Protein AF-A0A662I8N8-F1 (afdb_monomer_lite)

Radius of gyration: 15.57 Å; chains: 1; bounding box: 32×24×42 Å

pLDDT: mean 83.4, std 11.87, range [41.12, 94.44]

Structure (mmCIF, N/CA/C/O backbone):
data_AF-A0A662I8N8-F1
#
_entry.id   AF-A0A662I8N8-F1
#
loop_
_atom_site.group_PDB
_atom_site.id
_atom_site.type_symbol
_atom_site.label_atom_id
_atom_site.label_alt_id
_atom_site.label_comp_id
_atom_site.label_asym_id
_atom_site.label_entity_id
_atom_site.label_seq_id
_atom_site.pdbx_PDB_ins_code
_atom_site.Cartn_x
_atom_site.Cartn_y
_atom_site.Cartn_z
_atom_site.occupancy
_atom_site.B_iso_or_equiv
_atom_site.auth_seq_id
_atom_site.auth_comp_id
_atom_site.auth_asym_id
_atom_site.auth_atom_id
_atom_site.pdbx_PDB_model_num
ATOM 1 N N . MET A 1 1 ? -22.738 3.566 -21.095 1.00 43.31 1 MET A N 1
ATOM 2 C CA . MET A 1 1 ? -21.474 2.803 -21.013 1.00 43.31 1 MET A CA 1
ATOM 3 C C . MET A 1 1 ? -21.484 2.087 -19.686 1.00 43.31 1 MET A C 1
ATOM 5 O O . MET A 1 1 ? -21.559 2.739 -18.653 1.00 43.31 1 MET A O 1
ATOM 9 N N . GLU A 1 2 ? -21.615 0.772 -19.759 1.00 41.12 2 GLU A N 1
ATOM 10 C CA . GLU A 1 2 ? -22.069 -0.091 -18.676 1.00 41.12 2 GLU A CA 1
ATOM 11 C C . GLU A 1 2 ? -21.098 -0.085 -17.496 1.00 41.12 2 GLU A C 1
ATOM 13 O O . GLU A 1 2 ? -19.878 -0.128 -17.664 1.00 41.12 2 GLU A O 1
ATOM 18 N N . ALA A 1 3 ? -21.667 -0.014 -16.294 1.00 50.47 3 ALA A N 1
ATOM 19 C CA . ALA A 1 3 ? -20.958 -0.217 -15.049 1.00 50.47 3 ALA A CA 1
ATOM 20 C C . ALA A 1 3 ? -20.395 -1.644 -15.043 1.00 50.47 3 ALA A C 1
ATOM 22 O O . ALA A 1 3 ? -21.098 -2.597 -14.713 1.00 50.47 3 ALA A O 1
ATOM 23 N N . GLN A 1 4 ? -19.127 -1.797 -15.429 1.00 54.72 4 GLN A N 1
ATOM 24 C CA . GLN A 1 4 ? -18.358 -2.996 -15.120 1.00 54.72 4 GLN A CA 1
ATOM 25 C C . GLN A 1 4 ? -18.433 -3.174 -13.602 1.00 54.72 4 GLN A C 1
ATOM 27 O O . GLN A 1 4 ? -17.919 -2.344 -12.850 1.00 54.72 4 GLN A O 1
ATOM 32 N N . GLY A 1 5 ? -19.175 -4.194 -13.160 1.00 54.31 5 GLY A N 1
ATOM 33 C CA . GLY A 1 5 ? -19.400 -4.472 -11.747 1.00 54.31 5 GLY A CA 1
ATOM 34 C C . GLY A 1 5 ? -18.073 -4.474 -10.996 1.00 54.31 5 GLY A C 1
ATOM 35 O O . GLY A 1 5 ? -17.081 -5.001 -11.499 1.00 54.31 5 GLY A O 1
ATOM 36 N N . ARG A 1 6 ? -18.040 -3.845 -9.815 1.00 67.75 6 ARG A N 1
ATOM 37 C CA . ARG A 1 6 ? -16.850 -3.843 -8.956 1.00 67.75 6 ARG A CA 1
ATOM 38 C C . ARG A 1 6 ? -16.390 -5.286 -8.764 1.00 67.75 6 ARG A C 1
ATOM 40 O O . ARG A 1 6 ? -17.078 -6.073 -8.119 1.00 67.75 6 ARG A O 1
ATOM 47 N N . LEU A 1 7 ? -15.246 -5.623 -9.351 1.00 81.12 7 LEU A N 1
ATOM 48 C CA . LEU A 1 7 ? -14.613 -6.914 -9.142 1.00 81.12 7 LEU A CA 1
ATOM 49 C C . LEU A 1 7 ? -14.190 -6.987 -7.677 1.00 81.12 7 LEU A C 1
ATOM 51 O O . LEU A 1 7 ? -13.514 -6.090 -7.175 1.00 81.12 7 LEU A O 1
ATOM 55 N N . GLN A 1 8 ? -14.620 -8.041 -6.993 1.00 88.75 8 GLN A N 1
ATOM 56 C CA . GLN A 1 8 ? -14.204 -8.289 -5.620 1.00 88.75 8 GLN A CA 1
ATOM 57 C C . GLN A 1 8 ? -12.718 -8.683 -5.576 1.00 88.75 8 GLN A C 1
ATOM 59 O O . GLN A 1 8 ? -12.260 -9.420 -6.459 1.00 88.75 8 GLN A O 1
ATOM 64 N N . PRO A 1 9 ? -11.959 -8.235 -4.562 1.00 91.25 9 PRO A N 1
ATOM 65 C CA . PRO A 1 9 ? -10.595 -8.699 -4.349 1.00 91.25 9 PRO A CA 1
ATOM 66 C C . PRO A 1 9 ? -10.552 -10.222 -4.189 1.00 91.25 9 PRO A C 1
ATOM 68 O O . PRO A 1 9 ? -11.294 -10.797 -3.397 1.00 91.25 9 PRO A O 1
ATOM 71 N N . LEU A 1 10 ? -9.677 -10.876 -4.954 1.00 93.75 10 LEU A N 1
ATOM 72 C CA . LEU A 1 10 ? -9.539 -12.339 -4.951 1.00 93.75 10 LEU A CA 1
ATOM 73 C C . LEU A 1 10 ? -8.566 -12.842 -3.879 1.00 93.75 10 LEU A C 1
ATOM 75 O O . LEU A 1 10 ? -8.586 -14.015 -3.521 1.00 93.75 10 LEU A O 1
ATOM 79 N N . VAL A 1 11 ? -7.686 -11.965 -3.396 1.00 94.06 11 VAL A N 1
ATOM 80 C CA . VAL A 1 11 ? -6.609 -12.303 -2.468 1.00 94.06 11 VAL A CA 1
ATOM 81 C C . VAL A 1 11 ? -6.444 -11.192 -1.440 1.00 94.06 11 VAL A C 1
ATOM 83 O O . VAL A 1 11 ? -6.482 -10.011 -1.780 1.00 94.06 11 VAL A O 1
ATOM 86 N N . ASN A 1 12 ? -6.236 -11.584 -0.183 1.00 94.44 12 ASN A N 1
ATOM 87 C CA . ASN A 1 12 ? -5.847 -10.680 0.893 1.00 94.44 12 ASN A CA 1
ATOM 88 C C . ASN A 1 12 ? -4.351 -10.841 1.159 1.00 94.44 12 ASN A C 1
ATOM 90 O O . ASN A 1 12 ? -3.868 -11.956 1.349 1.00 94.44 12 ASN A O 1
ATOM 94 N N . ILE A 1 13 ? -3.629 -9.724 1.196 1.00 94.06 13 ILE A N 1
ATOM 95 C CA . ILE A 1 13 ? -2.194 -9.691 1.483 1.00 94.06 13 ILE A CA 1
ATOM 96 C C . ILE A 1 13 ? -2.005 -8.948 2.804 1.00 94.06 13 ILE A C 1
ATOM 98 O O . ILE A 1 13 ? -2.352 -7.775 2.917 1.00 94.06 13 ILE A O 1
ATOM 102 N N . GLY A 1 14 ? -1.469 -9.637 3.812 1.00 94.12 14 GLY A N 1
ATOM 103 C CA . GLY A 1 14 ? -1.137 -9.033 5.101 1.00 94.12 14 GLY A CA 1
ATOM 104 C C . GLY A 1 14 ? 0.276 -8.453 5.099 1.00 94.12 14 GLY A C 1
ATOM 105 O O . GLY A 1 14 ? 1.233 -9.163 4.799 1.00 94.12 14 GLY A O 1
ATOM 106 N N . THR A 1 15 ? 0.426 -7.182 5.473 1.00 92.25 15 THR A N 1
ATOM 107 C CA . THR A 1 15 ? 1.739 -6.553 5.686 1.00 92.25 15 THR A CA 1
ATOM 108 C C . THR A 1 15 ? 2.122 -6.607 7.165 1.00 92.25 15 THR A C 1
ATOM 110 O O . THR A 1 15 ? 1.450 -5.998 7.999 1.00 92.25 15 THR A O 1
ATOM 113 N N . ALA A 1 16 ? 3.216 -7.292 7.498 1.00 90.38 16 ALA A N 1
ATOM 114 C CA . ALA A 1 16 ? 3.739 -7.418 8.862 1.00 90.38 16 ALA A CA 1
ATOM 115 C C . ALA A 1 16 ? 5.219 -6.998 8.938 1.00 90.38 16 ALA A C 1
ATOM 117 O O . ALA A 1 16 ? 5.913 -6.966 7.925 1.00 90.38 16 ALA A O 1
ATOM 118 N N . GLY A 1 17 ? 5.700 -6.637 10.133 1.00 91.44 17 GLY A N 1
ATOM 119 C CA . GLY A 1 17 ? 7.060 -6.120 10.346 1.00 91.44 17 GLY A CA 1
ATOM 120 C C . GLY A 1 17 ? 7.193 -5.257 11.606 1.00 91.44 17 GLY A C 1
ATOM 121 O O . GLY A 1 17 ? 6.184 -4.908 12.227 1.00 91.44 17 GLY A O 1
ATOM 122 N N . HIS A 1 18 ? 8.427 -4.886 11.963 1.00 92.06 18 HIS A N 1
ATOM 123 C CA . HIS A 1 18 ? 8.748 -4.089 13.158 1.00 92.06 18 HIS A CA 1
ATOM 124 C C . HIS A 1 18 ? 8.049 -2.720 13.166 1.00 92.06 18 HIS A C 1
ATOM 126 O O . HIS A 1 18 ? 7.611 -2.226 12.118 1.00 92.06 18 HIS A O 1
ATOM 132 N N . VAL A 1 19 ? 7.891 -2.131 14.354 1.00 85.25 19 VAL A N 1
ATOM 133 C CA . VAL A 1 19 ? 7.313 -0.789 14.513 1.00 85.25 19 VAL A CA 1
ATOM 134 C C . VAL A 1 19 ? 8.088 0.220 13.652 1.00 85.25 19 VAL A C 1
ATOM 136 O O . VAL A 1 19 ? 9.282 0.058 13.428 1.00 85.25 19 VAL A O 1
ATOM 139 N N . ASP A 1 20 ? 7.374 1.168 13.049 1.00 85.00 20 ASP A N 1
ATOM 140 C CA . ASP A 1 20 ? 7.925 2.237 12.196 1.00 85.00 20 ASP A CA 1
ATOM 141 C C . ASP A 1 20 ? 8.673 1.825 10.917 1.00 85.00 20 ASP A C 1
ATOM 143 O O . ASP A 1 20 ? 9.170 2.673 10.184 1.00 85.00 20 ASP A O 1
ATOM 147 N N . HIS A 1 21 ? 8.639 0.549 10.525 1.00 92.44 21 HIS A N 1
ATOM 148 C CA . HIS A 1 21 ? 9.186 0.090 9.236 1.00 92.44 21 HIS A CA 1
ATOM 149 C C . HIS A 1 21 ? 8.302 0.442 8.017 1.00 92.44 21 HIS A C 1
ATOM 151 O O . HIS A 1 21 ? 8.348 -0.233 6.992 1.00 92.44 21 HIS A O 1
ATOM 157 N N . GLY A 1 22 ? 7.438 1.455 8.121 1.00 90.06 22 GLY A N 1
ATOM 158 C CA . GLY A 1 22 ? 6.690 1.973 6.970 1.00 90.06 22 GLY A CA 1
ATOM 159 C C . GLY A 1 22 ? 5.618 1.043 6.388 1.00 90.06 22 GLY A C 1
ATOM 160 O O . GLY A 1 22 ? 5.250 1.199 5.230 1.00 90.06 22 GLY A O 1
ATOM 161 N N . LYS A 1 23 ? 5.079 0.085 7.158 1.00 93.00 23 LYS A N 1
ATOM 162 C CA . LYS A 1 23 ? 4.018 -0.832 6.681 1.00 93.00 23 LYS A CA 1
ATOM 163 C C . LYS A 1 23 ? 2.805 -0.080 6.115 1.00 93.00 23 LYS A C 1
ATOM 165 O O . LYS A 1 23 ? 2.339 -0.391 5.026 1.00 93.00 23 LYS A O 1
ATOM 170 N N . THR A 1 24 ? 2.332 0.937 6.834 1.00 90.44 24 THR A N 1
ATOM 171 C CA . THR A 1 24 ? 1.208 1.788 6.411 1.00 90.44 24 THR A CA 1
ATOM 172 C C . THR A 1 24 ? 1.544 2.569 5.143 1.00 90.44 24 THR A C 1
ATOM 174 O O . THR A 1 24 ? 0.749 2.594 4.209 1.00 90.44 24 THR A O 1
ATOM 177 N N . THR A 1 25 ? 2.753 3.130 5.071 1.00 92.38 25 THR A N 1
ATOM 178 C CA . THR A 1 25 ? 3.258 3.857 3.899 1.00 92.38 25 THR A CA 1
ATOM 179 C C . THR A 1 25 ? 3.384 2.956 2.671 1.00 92.38 25 THR A C 1
ATOM 181 O O . THR A 1 25 ? 3.079 3.384 1.564 1.00 92.38 25 THR A O 1
ATOM 184 N N . LEU A 1 26 ? 3.777 1.690 2.841 1.00 93.19 26 LEU A N 1
ATOM 185 C CA . LEU A 1 26 ? 3.828 0.721 1.745 1.00 93.19 26 LEU A CA 1
ATOM 186 C C . LEU A 1 26 ? 2.431 0.452 1.171 1.00 93.19 26 LEU A C 1
ATOM 188 O O . LEU A 1 26 ? 2.260 0.431 -0.047 1.00 93.19 26 LEU A O 1
ATOM 192 N N . VAL A 1 27 ? 1.429 0.270 2.036 1.00 93.00 27 VAL A N 1
ATOM 193 C CA . VAL A 1 27 ? 0.041 0.078 1.591 1.00 93.00 27 VAL A CA 1
ATOM 194 C C . VAL A 1 27 ? -0.471 1.324 0.873 1.00 93.00 27 VAL A C 1
ATOM 196 O O . VAL A 1 27 ? -1.084 1.197 -0.186 1.00 93.00 27 VAL A O 1
ATOM 199 N N . GLU A 1 28 ? -0.177 2.519 1.383 1.00 93.06 28 GLU A N 1
ATOM 200 C CA . GLU A 1 28 ? -0.523 3.774 0.711 1.00 93.06 28 GLU A CA 1
ATOM 201 C C . GLU A 1 28 ? 0.149 3.891 -0.664 1.00 93.06 28 GLU A C 1
ATOM 203 O O . GLU A 1 28 ? -0.531 4.190 -1.640 1.00 93.06 28 GLU A O 1
ATOM 208 N N . ALA A 1 29 ? 1.444 3.595 -0.785 1.00 92.50 29 ALA A N 1
ATOM 209 C CA . ALA A 1 29 ? 2.156 3.673 -2.061 1.00 92.50 29 ALA A CA 1
ATOM 210 C C . ALA A 1 29 ? 1.586 2.710 -3.120 1.00 92.50 29 ALA A C 1
ATOM 212 O O . ALA A 1 29 ? 1.569 3.027 -4.310 1.00 92.50 29 ALA A O 1
ATOM 213 N N . LEU A 1 30 ? 1.104 1.536 -2.698 1.00 92.06 30 LEU A N 1
ATOM 214 C CA . LEU A 1 30 ? 0.519 0.542 -3.599 1.00 92.06 30 LEU A CA 1
ATOM 215 C C . LEU A 1 30 ? -0.934 0.860 -3.963 1.00 92.06 30 LEU A C 1
ATOM 217 O O . LEU A 1 30 ? -1.320 0.720 -5.124 1.00 92.06 30 LEU A O 1
ATOM 221 N N . THR A 1 31 ? -1.741 1.268 -2.987 1.00 92.50 31 THR A N 1
ATOM 222 C CA . THR A 1 31 ? -3.202 1.388 -3.135 1.00 92.50 31 THR A CA 1
ATOM 223 C C . THR A 1 31 ? -3.681 2.823 -3.357 1.00 9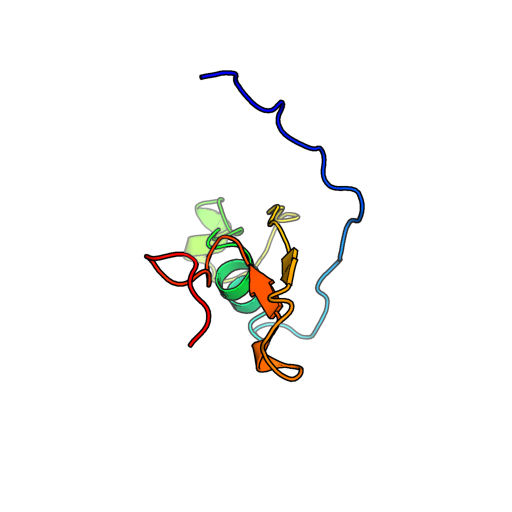2.50 31 THR A C 1
ATOM 225 O O . THR A 1 31 ? -4.783 3.027 -3.860 1.00 92.50 31 THR A O 1
ATOM 228 N N . GLY A 1 32 ? -2.867 3.820 -3.005 1.00 91.62 32 GLY A N 1
ATOM 229 C CA . GLY A 1 32 ? -3.253 5.231 -2.917 1.00 91.62 32 GLY A CA 1
ATOM 230 C C . GLY A 1 32 ? -4.102 5.558 -1.683 1.00 91.62 32 GLY A C 1
ATOM 231 O O . GLY A 1 32 ? -4.626 6.664 -1.571 1.00 91.62 32 GLY A O 1
ATOM 232 N N . VAL A 1 33 ? -4.285 4.600 -0.767 1.00 89.94 33 VAL A N 1
ATOM 233 C CA . VAL A 1 33 ? -5.194 4.710 0.377 1.00 89.94 33 VAL A CA 1
ATOM 234 C C . VAL A 1 33 ? -4.403 4.673 1.683 1.00 89.94 33 VAL A C 1
ATOM 236 O O . VAL A 1 33 ? -3.818 3.656 2.046 1.00 89.94 33 VAL A O 1
ATOM 239 N N . TRP A 1 34 ? -4.462 5.764 2.448 1.00 88.75 34 TRP A N 1
ATOM 240 C CA . TRP A 1 34 ? -3.962 5.787 3.823 1.00 88.75 34 TRP A CA 1
ATOM 241 C C . TRP A 1 34 ? -4.869 4.958 4.742 1.00 88.75 34 TRP A C 1
ATOM 243 O O . TRP A 1 34 ? -6.063 5.246 4.863 1.00 88.75 34 TRP A O 1
ATOM 253 N N . THR A 1 35 ? -4.338 3.914 5.382 1.00 86.38 35 T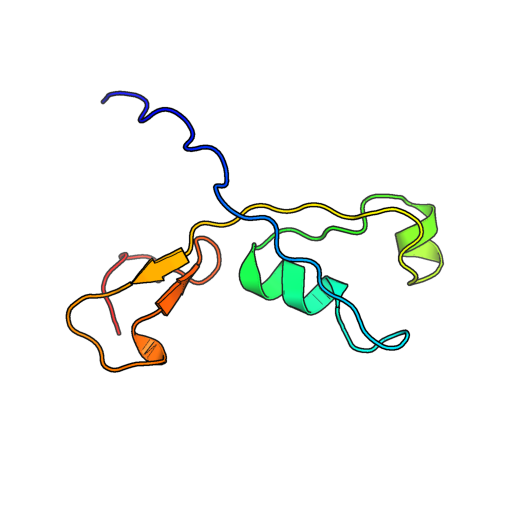HR A N 1
ATOM 254 C CA . THR A 1 35 ? -5.161 2.964 6.153 1.00 86.38 35 THR A CA 1
ATOM 255 C C . THR A 1 35 ? -5.356 3.333 7.624 1.00 86.38 35 THR A C 1
ATOM 257 O O . THR A 1 35 ? -6.316 2.858 8.229 1.00 86.38 35 THR A O 1
ATOM 260 N N . ALA A 1 36 ? -4.523 4.211 8.197 1.00 82.88 36 ALA A N 1
ATOM 261 C CA . ALA A 1 36 ? -4.703 4.702 9.567 1.00 82.88 36 ALA A CA 1
ATOM 262 C C . ALA A 1 36 ? -5.769 5.810 9.594 1.00 82.88 36 ALA A C 1
ATOM 264 O O . ALA A 1 36 ? -5.498 6.986 9.339 1.00 82.88 36 ALA A O 1
ATOM 265 N N . ARG A 1 37 ? -7.022 5.413 9.833 1.00 79.25 37 ARG A N 1
ATOM 266 C CA . ARG A 1 37 ? -8.202 6.291 9.746 1.00 79.25 37 ARG A CA 1
ATOM 267 C C . ARG A 1 37 ? -8.616 6.883 11.087 1.00 79.25 37 ARG A C 1
ATOM 269 O O . ARG A 1 37 ? -9.395 7.836 11.105 1.00 79.25 37 ARG A O 1
ATOM 276 N N . TYR A 1 38 ? -8.142 6.336 12.203 1.00 80.12 38 TYR A N 1
ATOM 277 C CA . TYR A 1 38 ? -8.580 6.789 13.516 1.00 80.12 38 TYR A CA 1
ATOM 278 C C . TYR A 1 38 ? -7.737 7.971 13.997 1.00 80.12 38 TYR A C 1
ATOM 280 O O . TYR A 1 38 ? -6.513 7.979 13.901 1.00 80.12 38 TYR A O 1
ATOM 288 N N . SER A 1 39 ? -8.398 8.981 14.566 1.00 73.88 39 SER A N 1
ATOM 289 C CA . SER A 1 39 ? -7.732 10.192 15.061 1.00 73.88 39 SER A CA 1
ATOM 290 C C . SER A 1 39 ? -6.671 9.893 16.125 1.00 73.88 39 SER A C 1
ATOM 292 O O . SER A 1 39 ? -5.682 10.611 16.222 1.00 73.88 39 SER A O 1
ATOM 294 N N . GLU A 1 40 ? -6.843 8.822 16.898 1.00 76.94 40 GLU A N 1
ATOM 295 C CA . GLU A 1 40 ? -5.870 8.369 17.892 1.00 76.94 40 GLU A CA 1
ATOM 296 C C . GLU A 1 40 ? -4.641 7.689 17.267 1.00 76.94 40 GLU A C 1
ATOM 298 O O . GLU A 1 40 ? -3.534 7.877 17.764 1.00 76.94 40 GLU A O 1
ATOM 303 N N . GLU A 1 41 ? -4.809 6.988 16.141 1.00 79.44 41 GLU A N 1
ATOM 304 C CA . GLU A 1 41 ? -3.695 6.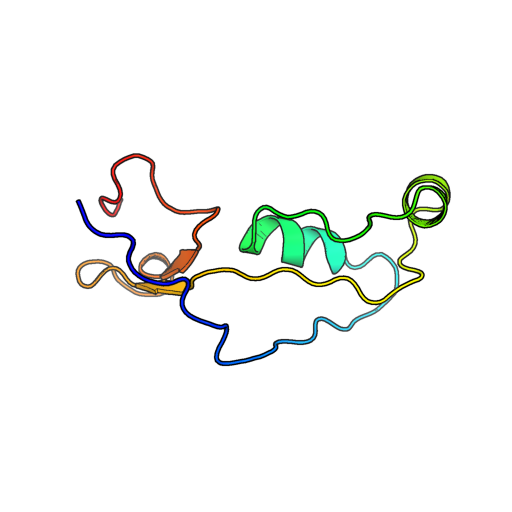436 15.354 1.00 79.44 41 GLU A CA 1
ATOM 305 C C . GLU A 1 41 ? -2.850 7.560 14.762 1.00 79.44 41 GLU A C 1
ATOM 307 O O . GLU A 1 41 ? -1.628 7.551 14.878 1.00 79.44 41 GLU A O 1
ATOM 312 N N . LEU A 1 42 ? -3.511 8.578 14.203 1.00 77.44 42 LEU A N 1
ATOM 313 C CA . LEU A 1 42 ? -2.850 9.751 13.631 1.00 77.44 42 LEU A CA 1
ATOM 314 C C . LEU A 1 42 ? -2.111 10.570 14.695 1.00 77.44 42 LEU A C 1
ATOM 316 O O . LEU A 1 42 ? -0.982 10.991 14.473 1.00 77.44 42 LEU A O 1
ATOM 320 N N . LYS A 1 43 ? -2.724 10.771 15.869 1.00 78.06 43 LYS A N 1
ATOM 321 C CA . LYS A 1 43 ? -2.106 11.518 16.977 1.00 78.06 43 LYS A CA 1
ATOM 322 C C . LYS A 1 43 ? -0.892 10.809 17.573 1.00 78.06 43 LYS A C 1
ATOM 324 O O . LYS A 1 43 ? 0.023 11.481 18.033 1.00 78.06 43 LYS A O 1
ATOM 329 N N . ARG A 1 44 ? -0.911 9.474 17.622 1.00 79.69 44 ARG A N 1
ATOM 330 C CA . ARG A 1 44 ? 0.148 8.668 18.249 1.00 79.69 44 ARG A CA 1
ATOM 331 C C . ARG A 1 44 ? 1.168 8.117 17.249 1.00 79.69 44 ARG A C 1
ATOM 333 O O . ARG A 1 44 ? 2.169 7.566 17.684 1.00 79.69 44 ARG A O 1
ATOM 340 N N . GLY A 1 45 ? 0.917 8.228 15.944 1.00 76.94 45 GLY A N 1
ATOM 341 C CA . GLY A 1 45 ? 1.784 7.678 14.897 1.00 76.94 45 GLY A CA 1
ATOM 342 C C . GLY A 1 45 ? 1.833 6.146 14.861 1.00 76.94 45 GLY A C 1
ATOM 343 O O . GLY A 1 45 ? 2.740 5.584 14.262 1.00 76.94 45 GLY A O 1
ATOM 344 N N . ILE A 1 46 ? 0.874 5.458 15.490 1.00 78.38 46 ILE A N 1
ATOM 345 C CA . ILE A 1 46 ? 0.848 3.991 15.599 1.00 78.38 46 ILE A CA 1
ATOM 346 C C . ILE A 1 46 ? -0.413 3.410 14.964 1.00 78.38 46 ILE A C 1
ATOM 348 O O . ILE A 1 46 ? -1.470 4.034 14.953 1.00 78.38 46 ILE A O 1
ATOM 352 N N . THR A 1 47 ? -0.314 2.177 14.467 1.00 73.56 47 THR A N 1
ATOM 353 C CA . THR A 1 47 ? -1.474 1.408 13.992 1.00 73.56 47 THR A CA 1
ATOM 354 C C . THR A 1 47 ? -2.148 0.731 15.183 1.00 73.56 47 THR A C 1
ATOM 356 O O . THR A 1 47 ? -1.517 -0.089 15.850 1.00 73.56 47 THR A O 1
ATOM 359 N N . LEU A 1 48 ? -3.406 1.075 15.465 1.00 76.56 48 LEU A N 1
ATOM 360 C CA . LEU A 1 48 ? -4.177 0.507 16.580 1.00 76.56 48 LEU A CA 1
ATOM 361 C C . LEU A 1 48 ? -5.161 -0.554 16.087 1.00 76.56 48 LEU A C 1
ATOM 363 O O . LEU A 1 48 ? -5.410 -1.541 16.778 1.00 76.56 48 LEU A O 1
ATOM 367 N N . LYS A 1 49 ? -5.726 -0.349 14.896 1.00 82.94 49 LYS A N 1
ATOM 368 C CA . LYS A 1 49 ? -6.708 -1.237 14.276 1.00 82.94 49 LYS A CA 1
ATOM 369 C C . LYS A 1 49 ? -6.190 -1.783 12.954 1.00 82.94 49 LYS A C 1
ATOM 371 O O . LYS A 1 49 ? -5.284 -1.235 12.333 1.00 82.94 49 LYS A O 1
ATOM 376 N N . LEU A 1 50 ? -6.789 -2.890 12.522 1.00 85.06 50 LEU A N 1
ATOM 377 C CA . LEU A 1 50 ? -6.505 -3.460 11.211 1.00 85.06 50 LEU A CA 1
ATOM 378 C C . LEU A 1 50 ? -6.963 -2.484 10.123 1.00 85.06 50 LEU A C 1
ATOM 380 O O . LEU A 1 50 ? -8.154 -2.208 9.979 1.00 85.06 50 LEU A O 1
ATOM 384 N N . GLY A 1 51 ? -5.996 -1.967 9.373 1.00 87.62 51 GLY A N 1
ATOM 385 C CA . GLY A 1 51 ? -6.231 -1.187 8.169 1.00 87.62 51 GLY A CA 1
ATOM 386 C C . GLY A 1 51 ? -6.529 -2.091 6.972 1.00 87.62 51 GLY A C 1
ATOM 387 O O . GLY A 1 51 ? -5.923 -3.152 6.835 1.00 87.62 51 GLY A O 1
ATOM 388 N N . TYR A 1 52 ? -7.436 -1.663 6.094 1.00 91.06 52 TYR A N 1
ATOM 389 C CA . TYR A 1 52 ? -7.765 -2.366 4.852 1.00 91.06 52 TYR A CA 1
ATOM 390 C C . TYR A 1 52 ? -7.730 -1.401 3.669 1.00 91.06 52 TYR A C 1
ATOM 392 O O . TYR A 1 52 ? -8.208 -0.269 3.774 1.00 91.06 52 TYR A O 1
ATOM 400 N N . ALA A 1 53 ? -7.172 -1.863 2.555 1.00 91.75 53 ALA A N 1
ATOM 401 C CA . ALA A 1 53 ? -7.193 -1.176 1.275 1.00 91.75 53 ALA A CA 1
ATOM 402 C C . ALA A 1 53 ? -7.157 -2.210 0.148 1.00 91.75 53 ALA A C 1
ATOM 404 O O . ALA A 1 53 ? -6.441 -3.210 0.236 1.00 91.75 53 ALA A O 1
ATOM 405 N N . ASP A 1 54 ? -7.918 -1.955 -0.908 1.00 92.44 54 ASP A N 1
ATOM 406 C CA . ASP A 1 54 ? -7.931 -2.742 -2.130 1.00 92.44 54 ASP A CA 1
ATOM 407 C C . ASP A 1 54 ? -7.188 -2.014 -3.257 1.00 92.44 54 ASP A C 1
ATOM 409 O O . ASP A 1 54 ? -7.117 -0.786 -3.311 1.00 92.44 54 ASP A O 1
ATOM 413 N N . THR A 1 55 ? -6.593 -2.779 -4.170 1.00 91.56 55 THR A N 1
ATOM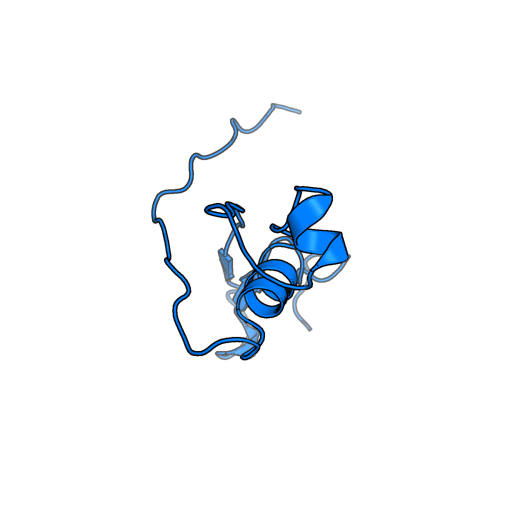 414 C CA . THR A 1 55 ? -6.016 -2.226 -5.396 1.00 91.56 55 THR A CA 1
ATOM 415 C C . THR A 1 55 ? -6.039 -3.248 -6.519 1.00 91.56 55 THR A C 1
ATOM 417 O O . THR A 1 55 ? -6.009 -4.458 -6.292 1.00 91.56 55 THR A O 1
ATOM 420 N N . MET A 1 56 ? -6.078 -2.747 -7.750 1.00 90.19 56 MET A N 1
ATOM 421 C CA . MET A 1 56 ? -5.931 -3.567 -8.943 1.00 90.19 56 MET A CA 1
ATOM 422 C C . MET A 1 56 ? -4.456 -3.661 -9.305 1.00 90.19 56 MET A C 1
ATOM 424 O O . MET A 1 56 ? -3.806 -2.631 -9.458 1.00 90.19 56 MET A O 1
ATOM 428 N N . ILE A 1 57 ? -3.953 -4.878 -9.502 1.00 90.81 57 ILE A N 1
ATOM 429 C CA . ILE A 1 57 ? -2.632 -5.111 -10.088 1.00 90.81 57 ILE A CA 1
ATOM 430 C C . ILE A 1 57 ? -2.821 -5.347 -11.584 1.00 90.81 57 ILE A C 1
ATOM 432 O O . ILE A 1 57 ? -3.548 -6.250 -11.998 1.00 90.81 57 ILE A O 1
ATOM 436 N N . LEU A 1 58 ? -2.170 -4.518 -12.390 1.00 88.62 58 LEU A N 1
ATOM 437 C CA . LEU A 1 58 ? -2.266 -4.507 -13.843 1.00 88.62 58 LEU A CA 1
ATOM 438 C C . LEU A 1 58 ? -0.887 -4.801 -14.443 1.00 88.62 58 LEU A C 1
ATOM 440 O O . LEU A 1 58 ? 0.146 -4.446 -13.873 1.00 88.62 58 LEU A O 1
ATOM 444 N N . LYS A 1 59 ? -0.872 -5.466 -15.603 1.00 89.69 59 LYS A N 1
ATOM 445 C CA . LYS A 1 59 ? 0.352 -5.820 -16.329 1.00 89.69 59 LYS A CA 1
ATOM 446 C C . LYS A 1 59 ? 0.292 -5.294 -17.758 1.00 89.69 59 LYS A C 1
ATOM 448 O O . LYS A 1 59 ? -0.648 -5.586 -18.493 1.00 89.69 59 LYS A O 1
ATOM 453 N N . CYS A 1 60 ? 1.326 -4.568 -18.162 1.00 88.00 60 CYS A N 1
ATOM 454 C CA . CYS A 1 60 ? 1.570 -4.197 -19.546 1.00 88.00 60 CYS A CA 1
ATOM 455 C C . CYS A 1 60 ? 2.153 -5.396 -20.324 1.00 88.00 60 CYS A C 1
ATOM 457 O O . CYS A 1 60 ? 3.130 -5.990 -19.863 1.00 88.00 60 CYS A O 1
ATOM 459 N N . PRO A 1 61 ? 1.607 -5.765 -21.497 1.00 87.19 61 PRO A N 1
ATOM 460 C CA . PRO A 1 61 ? 2.129 -6.880 -22.287 1.00 87.19 61 PRO A CA 1
ATOM 461 C C . PRO A 1 61 ? 3.446 -6.559 -23.013 1.00 87.19 61 PRO A C 1
ATOM 463 O O . PRO A 1 61 ? 4.165 -7.484 -23.374 1.00 87.19 61 PRO A O 1
ATOM 466 N N . SER A 1 62 ? 3.766 -5.279 -23.238 1.00 88.44 62 SER A N 1
ATOM 467 C CA . SER A 1 62 ? 4.908 -4.854 -24.062 1.00 88.44 62 SER A CA 1
ATOM 468 C C . SER A 1 62 ? 6.183 -4.522 -23.283 1.00 88.44 62 SER A C 1
ATOM 470 O O . SER A 1 62 ? 7.254 -4.474 -23.880 1.00 88.44 62 SER A O 1
ATOM 472 N N . CYS A 1 63 ? 6.102 -4.279 -21.974 1.00 87.44 63 CYS A N 1
ATOM 473 C CA . CYS A 1 63 ? 7.261 -3.881 -21.169 1.00 87.44 63 CYS A CA 1
ATOM 474 C C . CYS A 1 63 ? 7.929 -5.084 -20.486 1.00 87.44 63 CYS A C 1
ATOM 476 O O . CYS A 1 63 ? 7.243 -6.048 -20.130 1.00 87.44 63 CYS A O 1
ATOM 478 N N . PRO A 1 64 ? 9.251 -5.034 -20.242 1.00 90.81 64 PRO A N 1
ATOM 479 C CA . PRO A 1 64 ? 9.933 -6.054 -19.457 1.00 90.81 64 PRO A CA 1
ATOM 480 C C . PRO A 1 64 ? 9.564 -5.956 -17.958 1.00 90.81 64 PRO A C 1
ATOM 482 O O . PRO A 1 64 ? 9.280 -4.868 -17.447 1.00 90.81 64 PRO A O 1
ATOM 485 N N . PRO A 1 65 ? 9.557 -7.078 -17.216 1.00 91.62 65 PRO A N 1
ATOM 486 C CA . PRO A 1 65 ? 9.484 -7.059 -15.755 1.00 91.62 65 PRO A CA 1
ATOM 487 C C . PRO A 1 65 ? 10.739 -6.428 -15.115 1.00 91.62 65 PRO A C 1
ATOM 489 O O . PRO A 1 65 ? 11.837 -6.653 -15.624 1.00 91.62 65 PRO A O 1
ATOM 492 N N . PRO A 1 66 ? 10.617 -5.723 -13.969 1.00 90.56 66 PRO A N 1
ATOM 493 C CA . PRO A 1 66 ? 9.397 -5.494 -13.184 1.00 90.56 66 PRO A CA 1
ATOM 494 C C . PRO A 1 66 ? 8.559 -4.285 -13.636 1.00 90.56 66 PRO A C 1
ATOM 496 O O . PRO A 1 66 ? 7.444 -4.118 -13.147 1.00 90.56 66 PRO A O 1
ATOM 499 N N . GLN A 1 67 ? 9.043 -3.462 -14.571 1.00 88.38 67 GLN A N 1
ATOM 500 C CA . GLN A 1 67 ? 8.387 -2.208 -14.979 1.00 88.38 67 GLN A CA 1
ATOM 501 C C . GLN A 1 67 ? 7.042 -2.429 -15.689 1.00 88.38 67 GLN A C 1
ATOM 503 O O . GLN A 1 67 ? 6.245 -1.505 -15.822 1.00 88.38 67 GLN A O 1
ATOM 508 N N . ALA A 1 68 ? 6.772 -3.659 -16.126 1.00 89.94 68 ALA A N 1
ATOM 509 C CA . ALA A 1 68 ? 5.491 -4.062 -16.687 1.00 89.94 68 ALA A CA 1
ATOM 510 C C . ALA A 1 68 ? 4.314 -3.991 -15.698 1.00 89.94 68 ALA A C 1
ATOM 512 O O . ALA A 1 68 ? 3.171 -3.984 -16.153 1.00 89.94 68 ALA A O 1
ATOM 513 N N . TYR A 1 69 ? 4.558 -3.984 -14.383 1.00 90.62 69 TYR A N 1
ATOM 514 C CA . TYR A 1 69 ? 3.503 -4.025 -13.368 1.00 90.62 69 TYR A CA 1
ATOM 515 C C . TYR A 1 69 ? 3.200 -2.641 -12.804 1.00 90.62 69 TYR A C 1
ATOM 517 O O . TYR A 1 69 ? 4.106 -1.877 -12.481 1.00 90.62 69 TYR A O 1
ATOM 525 N N . TYR A 1 70 ? 1.916 -2.346 -12.641 1.00 89.94 70 TYR A N 1
ATOM 526 C CA . TYR A 1 70 ? 1.441 -1.118 -12.014 1.00 89.94 70 TYR A CA 1
ATOM 527 C C . TYR A 1 70 ? 0.137 -1.373 -11.263 1.00 89.94 70 TYR A C 1
ATOM 529 O O . TYR A 1 70 ? -0.558 -2.367 -11.483 1.00 89.94 70 TYR A O 1
ATOM 537 N N . THR A 1 71 ? -0.182 -0.470 -10.349 1.00 91.31 71 THR A N 1
ATOM 538 C CA . THR A 1 71 ? -1.420 -0.473 -9.573 1.00 91.31 71 THR A CA 1
ATOM 539 C C . THR A 1 71 ? -2.365 0.614 -10.061 1.00 91.31 71 THR A C 1
ATOM 541 O O . THR A 1 71 ? -1.967 1.500 -10.816 1.00 91.31 71 THR A O 1
ATOM 544 N N . SER A 1 72 ? -3.616 0.605 -9.603 1.00 81.44 72 SER A N 1
ATOM 545 C CA . SER A 1 72 ? -4.546 1.712 -9.866 1.00 81.44 72 SER A CA 1
ATOM 546 C C . SER A 1 72 ? -4.007 3.077 -9.410 1.00 81.44 72 SER A C 1
ATOM 548 O O . SER A 1 72 ? -4.342 4.086 -10.022 1.00 81.44 72 SER A O 1
ATOM 550 N N . ALA A 1 73 ? -3.159 3.108 -8.377 1.00 85.12 73 ALA A N 1
ATOM 551 C CA . ALA A 1 73 ? -2.539 4.326 -7.854 1.00 85.12 73 ALA A CA 1
ATOM 552 C C . ALA A 1 73 ? -1.273 4.754 -8.617 1.00 85.12 73 ALA A C 1
ATOM 554 O O . ALA A 1 73 ? -0.947 5.935 -8.653 1.00 85.12 73 ALA A O 1
ATOM 555 N N . THR A 1 74 ? -0.560 3.805 -9.230 1.00 85.38 74 THR A N 1
ATOM 556 C CA . THR A 1 74 ? 0.709 4.052 -9.943 1.00 85.38 74 THR A CA 1
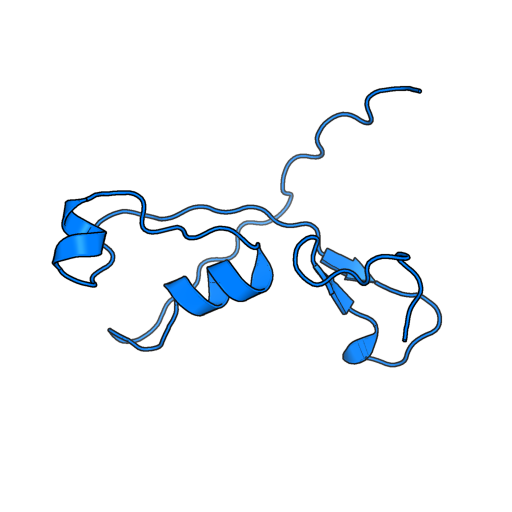ATOM 557 C C . THR A 1 74 ? 0.563 4.018 -11.465 1.00 85.38 74 THR A C 1
ATOM 559 O O . THR A 1 74 ? 1.547 4.167 -12.191 1.00 85.38 74 THR A O 1
ATOM 562 N N . ALA A 1 75 ? -0.661 3.828 -11.964 1.00 81.69 75 ALA A N 1
ATOM 563 C CA . ALA A 1 75 ? -0.953 3.801 -13.386 1.00 81.69 75 ALA A CA 1
ATOM 564 C C . ALA A 1 75 ? -0.585 5.143 -14.051 1.00 81.69 75 ALA A C 1
ATOM 566 O O . ALA A 1 75 ? -0.947 6.204 -13.535 1.00 81.69 75 ALA A O 1
ATOM 567 N N . PRO A 1 76 ? 0.089 5.126 -15.214 1.00 79.56 76 PRO A N 1
ATOM 568 C CA . PRO A 1 76 ? 0.351 6.345 -15.967 1.00 79.56 76 PRO A CA 1
ATOM 569 C C . PRO A 1 76 ? -0.968 6.999 -16.429 1.00 79.56 76 PRO A C 1
ATOM 571 O O . PRO A 1 76 ? -1.923 6.273 -16.729 1.00 79.56 76 PRO A O 1
ATOM 574 N N . PRO A 1 77 ? -1.031 8.344 -16.542 1.00 75.06 77 PRO A N 1
ATOM 575 C CA . PRO A 1 77 ? -2.261 9.079 -16.869 1.00 75.06 77 PRO A CA 1
ATOM 576 C C . PRO A 1 77 ? -2.936 8.595 -18.156 1.00 75.06 77 PRO A C 1
ATOM 578 O O . PRO A 1 77 ? -4.155 8.447 -18.211 1.00 75.06 77 PRO A O 1
ATOM 581 N N . ASP A 1 78 ? -2.128 8.254 -19.160 1.00 75.62 78 ASP A N 1
ATOM 582 C CA . ASP A 1 78 ? -2.607 7.813 -20.471 1.00 75.62 78 ASP A CA 1
ATOM 583 C C . ASP A 1 78 ? -2.867 6.300 -20.543 1.00 75.62 78 ASP A C 1
ATOM 585 O O . ASP A 1 78 ? -3.200 5.782 -21.609 1.00 75.62 78 ASP A O 1
ATOM 589 N N . ARG A 1 79 ? -2.647 5.560 -19.442 1.00 68.94 79 ARG A N 1
ATOM 590 C CA . ARG A 1 79 ? -2.609 4.080 -19.380 1.00 68.94 79 ARG A CA 1
ATOM 591 C C . ARG A 1 79 ? -1.703 3.429 -20.436 1.00 68.94 79 ARG A C 1
ATOM 593 O O . ARG A 1 79 ? -1.785 2.226 -20.678 1.00 68.94 79 ARG A O 1
ATOM 600 N N . LYS A 1 80 ? -0.829 4.224 -21.052 1.00 65.00 80 LYS A N 1
ATOM 601 C CA . LYS A 1 80 ? 0.223 3.787 -21.960 1.00 65.00 80 LYS A CA 1
ATOM 602 C C . LYS A 1 80 ? 1.472 3.522 -21.143 1.00 65.00 80 LYS A C 1
ATOM 604 O O . LYS A 1 80 ? 1.790 4.266 -20.219 1.00 65.00 80 LYS A O 1
ATOM 609 N N . CYS A 1 81 ? 2.146 2.433 -21.469 1.00 64.69 81 CYS A N 1
ATOM 610 C CA . CYS A 1 81 ? 3.380 2.061 -20.803 1.00 64.69 81 CYS A CA 1
ATOM 611 C C . CYS A 1 81 ? 4.474 3.092 -21.142 1.00 64.69 81 CYS A C 1
ATOM 613 O O . CYS A 1 81 ? 4.416 3.704 -22.211 1.00 64.69 81 CYS A O 1
ATOM 615 N N . LYS A 1 82 ? 5.406 3.329 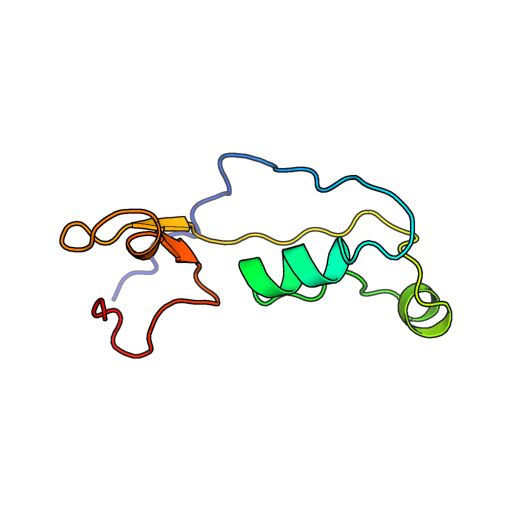-20.211 1.00 56.03 82 LYS A N 1
ATOM 616 C CA . LYS A 1 82 ? 6.586 4.167 -20.474 1.00 56.03 82 LYS A CA 1
ATOM 617 C C . LYS A 1 82 ? 7.481 3.541 -21.536 1.00 56.03 82 LYS A C 1
ATOM 619 O O . LYS A 1 82 ? 7.580 2.293 -21.543 1.00 56.03 82 LYS A O 1
#

Sequence (82 aa):
MEAQGRLQPLVNIGTAGHVDHGKTTLVEALTGVWTARYSEELKRGITLKLGYADTMILKCPSCPPPQAYYTSATAPPDRKCK

Secondary structure (DSSP, 8-state):
------PPPS-------STTSSHHHHHHHHHS-----SHHHHHHTS--S-------EEE-SSSPTTTTEEETTT--TTS---

Foldseek 3Di:
DDDPPPDDDPDDDDQDDDPPPCSQVVCCQQAVDRFQPDPVCVVVVHDPDDGDGDWDWAADPPDDPPQRIHIPNRQDPVNDRD